Protein AF-A0A3B1E058-F1 (afdb_monomer)

Nearest PDB structures (foldseek):
  8opn-assembly1_C  TM=1.494E-01  e=8.399E+00  Human coronavirus HKU1

Sequence (102 aa):
MFSTLSKYYTGFFIEQAVGNNAFSYDERRNKRIYIPAVKIGGPEDLMEGRKVVFSEVYDGKEFNKAGLEKYIYFQKKDKHIFIFDNHNHAFFFGCVHWNWVN

pLDDT: mean 87.05, std 16.49, range [37.22, 97.88]

Foldseek 3Di:
DVVVQQVVQVKDKDQDLDDQLVACCVLDPDRIAIRAGADEDDPVPWDWDDTFRHWHDDPSDIDTDTGTNHWYWDDDVPDTDTGDPPPPPCVCCCVVVPVPPD

Solvent-accessible surface area (backbone atoms only — not comparable to full-atom values): 6077 Å² total; per-residue (Å²): 108,66,79,58,48,46,70,75,27,66,52,49,71,46,62,57,74,49,79,76,39,36,47,47,33,90,80,36,87,72,60,58,24,42,46,47,20,53,43,82,48,56,82,88,67,67,44,82,29,85,54,41,48,34,52,42,59,55,93,93,40,77,48,76,36,57,42,55,50,46,27,32,31,42,73,60,90,94,41,83,46,76,50,69,89,86,46,71,57,62,52,47,51,40,61,74,73,42,79,86,81,125

Structure (mmCIF, N/CA/C/O backbone):
data_AF-A0A3B1E058-F1
#
_entry.id   AF-A0A3B1E058-F1
#
loop_
_atom_site.group_PDB
_atom_site.id
_atom_site.type_symbol
_atom_site.label_atom_id
_atom_site.label_alt_id
_atom_site.label_comp_id
_atom_site.label_asym_id
_atom_site.label_entity_id
_atom_site.label_seq_id
_atom_site.pdbx_PDB_ins_code
_atom_site.Cartn_x
_atom_site.Cartn_y
_atom_site.Cartn_z
_atom_site.occupancy
_atom_site.B_iso_or_equiv
_atom_site.auth_seq_id
_atom_site.auth_comp_id
_atom_site.auth_asym_id
_atom_site.auth_atom_id
_atom_site.pdbx_PDB_model_num
ATOM 1 N N . MET A 1 1 ? -15.059 -3.822 13.602 1.00 85.19 1 MET A N 1
ATOM 2 C CA . MET A 1 1 ? -14.290 -3.307 12.447 1.00 85.19 1 MET A CA 1
ATOM 3 C C . MET A 1 1 ? -12.796 -3.601 12.575 1.00 85.19 1 MET A C 1
ATOM 5 O O . MET A 1 1 ? -12.288 -4.348 11.750 1.00 85.19 1 MET A O 1
ATOM 9 N N . PHE A 1 2 ? -12.097 -3.107 13.610 1.00 90.75 2 PHE A N 1
ATOM 10 C CA . PHE A 1 2 ? -10.655 -3.371 13.786 1.00 90.75 2 PHE A CA 1
ATOM 11 C C . PHE A 1 2 ? -10.268 -4.853 13.703 1.00 90.75 2 PHE A C 1
ATOM 13 O O . PHE A 1 2 ? -9.359 -5.192 12.962 1.00 90.75 2 PHE A O 1
ATOM 20 N N . SER A 1 3 ? -10.994 -5.737 14.396 1.00 90.50 3 SER A N 1
ATOM 21 C CA . SER A 1 3 ? -10.743 -7.188 14.383 1.00 90.50 3 SER A CA 1
ATOM 22 C C . SER A 1 3 ? -10.830 -7.829 12.996 1.00 90.50 3 SER A C 1
ATOM 24 O O . SER A 1 3 ? -10.247 -8.884 12.771 1.00 90.50 3 SER A O 1
ATOM 26 N N . THR A 1 4 ? -11.571 -7.221 12.069 1.00 93.00 4 THR A N 1
ATOM 27 C CA . THR A 1 4 ? -11.618 -7.639 10.667 1.00 93.00 4 THR A CA 1
ATOM 28 C C . THR A 1 4 ? -10.408 -7.088 9.920 1.00 93.00 4 THR A C 1
ATOM 30 O O . THR A 1 4 ? -9.710 -7.844 9.253 1.00 93.00 4 THR A O 1
ATOM 33 N N . LEU A 1 5 ? -10.115 -5.791 10.070 1.00 90.06 5 LEU A N 1
ATOM 34 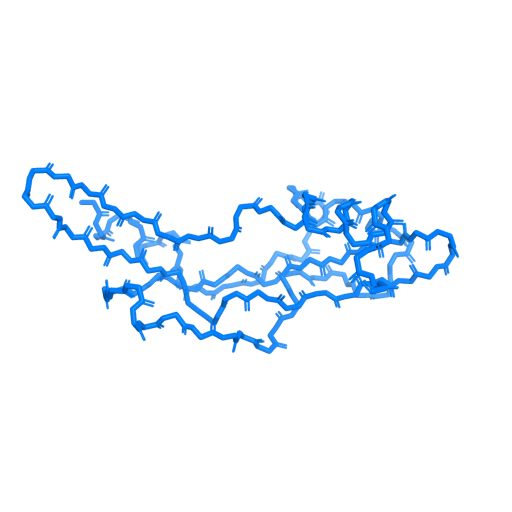C CA . LEU A 1 5 ? -8.970 -5.147 9.419 1.00 90.06 5 LEU A CA 1
ATOM 35 C C . LEU A 1 5 ? -7.642 -5.795 9.823 1.00 90.06 5 LEU A C 1
ATOM 37 O O . LEU A 1 5 ? -6.821 -6.071 8.959 1.00 90.06 5 LEU A O 1
ATOM 41 N N . SER A 1 6 ? -7.444 -6.100 11.105 1.00 93.06 6 SER A N 1
ATOM 42 C CA . SER A 1 6 ? -6.207 -6.703 11.610 1.00 93.06 6 SER A CA 1
ATOM 43 C C . SER A 1 6 ? -5.973 -8.135 11.127 1.00 93.06 6 SER A C 1
ATOM 45 O O . SER A 1 6 ? -4.836 -8.593 11.163 1.00 93.06 6 SER A O 1
ATOM 47 N N . LYS A 1 7 ? -7.007 -8.830 10.631 1.00 95.44 7 LYS A N 1
ATOM 48 C CA . LYS A 1 7 ? -6.857 -10.138 9.971 1.00 95.44 7 LYS A CA 1
ATOM 49 C C . LYS A 1 7 ? -6.327 -10.014 8.545 1.00 95.44 7 LYS A C 1
ATOM 51 O O . LYS A 1 7 ? -5.571 -10.875 8.114 1.00 95.44 7 LYS A O 1
ATOM 56 N N . TYR A 1 8 ? -6.725 -8.965 7.825 1.00 91.94 8 TYR A N 1
ATOM 57 C CA . TYR A 1 8 ? -6.325 -8.755 6.430 1.00 91.94 8 TYR A CA 1
ATOM 58 C C . TYR A 1 8 ? -5.049 -7.918 6.297 1.00 91.94 8 TYR A C 1
ATOM 60 O O . TYR A 1 8 ? -4.247 -8.166 5.407 1.00 91.94 8 TYR A O 1
ATOM 68 N N . TYR A 1 9 ? -4.827 -6.958 7.195 1.00 93.69 9 TYR A N 1
ATOM 69 C CA . TYR A 1 9 ? -3.686 -6.043 7.184 1.00 93.69 9 TYR A CA 1
ATOM 70 C C . TYR A 1 9 ? -2.722 -6.376 8.323 1.00 93.69 9 TYR A C 1
ATOM 72 O O . TYR A 1 9 ? -2.583 -5.630 9.292 1.00 93.69 9 TYR A O 1
ATOM 80 N N . THR A 1 10 ? -2.046 -7.517 8.203 1.00 96.31 10 THR A N 1
ATOM 81 C CA . THR A 1 10 ? -1.038 -7.998 9.167 1.00 96.31 10 THR A CA 1
ATOM 82 C C . THR A 1 10 ? 0.378 -7.513 8.858 1.00 96.31 10 THR A C 1
ATOM 84 O O . THR A 1 10 ? 1.270 -7.635 9.697 1.00 96.31 10 THR A O 1
ATOM 87 N N . GLY A 1 11 ? 0.583 -6.903 7.688 1.00 96.38 11 GLY A N 1
ATOM 88 C CA . GLY A 1 11 ? 1.902 -6.544 7.184 1.00 96.38 11 GLY A CA 1
ATOM 89 C C . GLY A 1 11 ? 2.478 -7.655 6.315 1.00 96.38 11 GLY A C 1
ATOM 90 O O . GLY A 1 11 ? 2.987 -8.640 6.841 1.00 96.38 11 GLY A O 1
ATOM 91 N N . PHE A 1 12 ? 2.431 -7.506 4.994 1.00 96.75 12 PHE A N 1
ATOM 92 C CA . PHE A 1 12 ? 2.884 -8.551 4.069 1.00 96.75 12 PHE A CA 1
ATOM 93 C C . PHE A 1 12 ? 3.373 -7.969 2.744 1.00 96.75 12 PHE A C 1
ATOM 95 O O . PHE A 1 12 ? 3.135 -6.802 2.439 1.00 96.75 12 PHE A O 1
ATOM 102 N N . PHE A 1 13 ? 4.084 -8.780 1.963 1.00 97.06 13 PHE A N 1
ATOM 103 C CA . PHE A 1 13 ? 4.486 -8.414 0.610 1.00 97.06 13 PHE A CA 1
ATOM 104 C C . PHE A 1 13 ? 3.519 -8.995 -0.415 1.00 97.06 13 PHE A C 1
ATOM 106 O O . PHE A 1 13 ? 3.095 -10.143 -0.301 1.00 97.06 13 PHE A O 1
ATOM 113 N N . ILE A 1 14 ? 3.214 -8.204 -1.437 1.00 95.81 14 ILE A N 1
ATOM 114 C CA . ILE A 1 14 ? 2.651 -8.691 -2.691 1.00 95.81 14 ILE A CA 1
ATOM 115 C C . ILE A 1 14 ? 3.827 -8.874 -3.643 1.00 95.81 14 ILE A C 1
ATOM 117 O O . ILE A 1 14 ? 4.523 -7.907 -3.948 1.00 95.81 14 ILE A O 1
ATOM 121 N N . GLU A 1 15 ? 4.057 -10.108 -4.081 1.00 97.50 15 GLU A N 1
ATOM 122 C CA . GLU A 1 15 ? 5.169 -10.463 -4.978 1.00 97.50 15 GLU A CA 1
ATOM 123 C C . GLU A 1 15 ? 4.699 -10.761 -6.406 1.00 97.50 15 GLU A C 1
ATOM 125 O O . GLU A 1 15 ? 5.462 -10.634 -7.358 1.00 97.50 15 GLU A O 1
ATOM 130 N N . GLN A 1 16 ? 3.424 -11.116 -6.569 1.00 96.94 16 GLN A N 1
ATOM 131 C CA . GLN A 1 16 ? 2.806 -11.360 -7.871 1.00 96.94 16 GLN A CA 1
ATOM 132 C C . GLN A 1 16 ? 2.411 -10.038 -8.535 1.00 96.94 16 GLN A C 1
ATOM 134 O O . GLN A 1 16 ? 2.152 -9.051 -7.842 1.00 96.94 16 GLN A O 1
ATOM 139 N N . ALA A 1 17 ? 2.319 -10.024 -9.864 1.00 96.06 17 ALA A N 1
ATOM 140 C CA . ALA A 1 17 ? 1.866 -8.882 -10.659 1.00 96.06 17 ALA A CA 1
ATOM 141 C C . ALA A 1 17 ? 0.344 -8.662 -10.527 1.00 96.06 17 ALA A C 1
ATOM 143 O O . ALA A 1 17 ? -0.421 -8.855 -11.466 1.00 96.06 17 ALA A O 1
ATOM 144 N N . VAL A 1 18 ? -0.111 -8.298 -9.327 1.00 92.50 18 VAL A N 1
ATOM 145 C CA . VAL A 1 18 ? -1.525 -8.074 -9.000 1.00 92.50 18 VAL A CA 1
ATOM 146 C C . VAL A 1 18 ? -1.710 -6.749 -8.271 1.00 92.50 18 VAL A C 1
ATOM 148 O O . VAL A 1 18 ? -0.823 -6.293 -7.541 1.00 92.50 18 VAL A O 1
ATOM 151 N N . GLY A 1 19 ? -2.875 -6.124 -8.458 1.00 88.50 19 GLY A N 1
ATOM 152 C CA . GLY A 1 19 ? -3.176 -4.811 -7.884 1.00 88.50 19 GLY A CA 1
ATOM 153 C C . GLY A 1 19 ? -2.083 -3.789 -8.213 1.00 88.50 19 GLY A C 1
ATOM 154 O O . GLY A 1 19 ? -1.603 -3.732 -9.342 1.00 88.50 19 GLY A O 1
ATOM 155 N N . ASN A 1 20 ? -1.625 -3.042 -7.205 1.00 87.56 20 ASN A N 1
ATOM 156 C CA . ASN A 1 20 ? -0.581 -2.027 -7.388 1.00 87.56 20 ASN A CA 1
ATOM 157 C C . ASN A 1 20 ? 0.810 -2.600 -7.690 1.00 87.56 20 ASN A C 1
ATOM 159 O O . ASN A 1 20 ? 1.704 -1.847 -8.057 1.00 87.56 20 ASN A O 1
ATOM 163 N N . ASN A 1 21 ? 1.028 -3.909 -7.540 1.00 93.19 21 ASN A N 1
ATOM 164 C CA . ASN A 1 21 ? 2.297 -4.499 -7.950 1.00 93.19 21 ASN A CA 1
ATOM 165 C C . ASN A 1 21 ? 2.327 -4.775 -9.461 1.00 93.19 21 ASN A C 1
ATOM 167 O O . ASN A 1 21 ? 3.398 -5.026 -9.988 1.00 93.19 21 ASN A O 1
ATOM 171 N N . ALA A 1 22 ? 1.199 -4.732 -10.178 1.00 93.62 22 ALA A N 1
ATOM 172 C CA . ALA A 1 22 ? 1.174 -5.004 -11.618 1.00 93.62 22 ALA A CA 1
ATOM 173 C C . ALA A 1 22 ? 1.818 -3.888 -12.467 1.00 93.62 22 ALA A C 1
ATOM 175 O O . ALA A 1 22 ? 2.293 -4.157 -13.569 1.00 93.62 22 ALA A O 1
ATOM 176 N N . PHE A 1 23 ? 1.865 -2.654 -11.958 1.00 90.00 23 PHE A N 1
ATOM 177 C CA . PHE A 1 23 ? 2.415 -1.502 -12.677 1.00 90.00 23 PHE A CA 1
ATOM 178 C C . PHE A 1 23 ? 3.899 -1.682 -12.982 1.00 90.00 23 PHE A C 1
ATOM 180 O O . PHE A 1 23 ? 4.656 -2.110 -12.105 1.00 90.00 23 PHE A O 1
ATOM 187 N N . SER A 1 2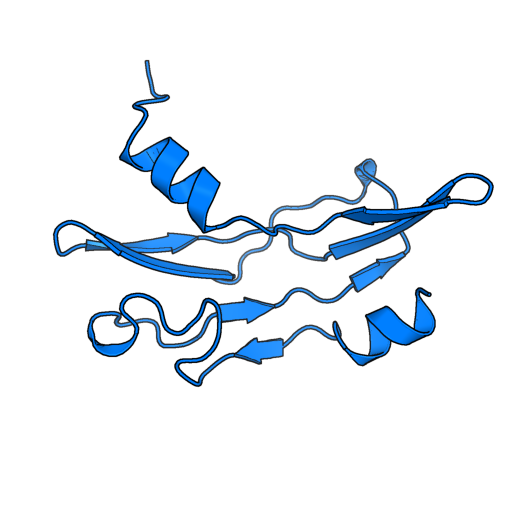4 ? 4.267 -1.473 -14.251 1.00 94.00 24 SER A N 1
ATOM 188 C CA . SER A 1 24 ? 5.587 -1.747 -14.836 1.00 94.00 24 SER A CA 1
ATOM 189 C C . SER A 1 24 ? 6.243 -3.038 -14.329 1.00 94.00 24 SER A C 1
ATOM 191 O O . SER A 1 24 ? 7.467 -3.104 -14.240 1.00 94.00 24 SER A O 1
ATOM 193 N N . TYR A 1 25 ? 5.466 -4.061 -13.931 1.00 96.00 25 TYR A N 1
ATOM 194 C CA . TYR A 1 25 ? 6.004 -5.167 -13.134 1.00 96.00 25 TYR A CA 1
ATOM 195 C C . TYR A 1 25 ? 7.179 -5.814 -13.836 1.00 96.00 25 TYR A C 1
ATOM 197 O O . TYR A 1 25 ? 8.208 -5.992 -13.199 1.00 96.00 25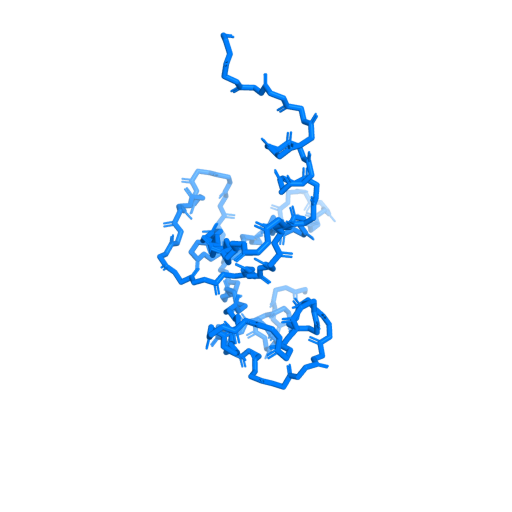 TYR A O 1
ATOM 205 N N . ASP A 1 26 ? 7.057 -6.094 -15.133 1.00 97.56 26 ASP A N 1
ATOM 206 C CA . ASP A 1 26 ? 8.089 -6.744 -15.939 1.00 97.56 26 ASP A CA 1
ATOM 207 C C . ASP A 1 26 ? 9.331 -5.865 -16.145 1.00 97.56 26 ASP A C 1
ATOM 209 O O . ASP A 1 26 ? 10.447 -6.384 -16.122 1.00 97.56 26 ASP A O 1
ATOM 213 N N . GLU A 1 27 ? 9.162 -4.545 -16.216 1.00 96.75 27 GLU A N 1
ATOM 214 C CA . GLU A 1 27 ? 10.238 -3.567 -16.423 1.00 96.75 27 GLU A CA 1
ATOM 215 C C . GLU A 1 27 ? 11.026 -3.254 -15.137 1.00 96.75 27 GLU A C 1
ATOM 217 O O . GLU A 1 27 ? 12.207 -2.909 -15.190 1.00 96.75 27 GLU A O 1
ATOM 222 N N . ARG A 1 28 ? 10.395 -3.391 -13.963 1.00 96.31 28 ARG A N 1
ATOM 223 C CA . ARG A 1 28 ? 11.006 -3.092 -12.657 1.00 96.31 28 ARG A CA 1
ATOM 224 C C . ARG A 1 28 ? 12.014 -4.158 -12.235 1.00 96.31 28 ARG A C 1
ATOM 226 O O . ARG A 1 28 ? 11.798 -5.355 -12.416 1.00 96.31 28 ARG A O 1
ATOM 233 N N . ARG A 1 29 ? 13.086 -3.743 -11.567 1.00 97.56 29 ARG A N 1
ATOM 234 C CA . ARG A 1 29 ? 14.003 -4.605 -10.809 1.00 97.56 29 ARG A CA 1
ATOM 235 C C . ARG A 1 29 ? 13.380 -5.035 -9.485 1.00 97.56 29 ARG A C 1
ATOM 237 O O . ARG A 1 29 ? 13.472 -6.205 -9.123 1.00 97.56 29 ARG A O 1
ATOM 244 N N . ASN A 1 30 ? 12.735 -4.124 -8.754 1.00 97.38 30 ASN A N 1
ATOM 245 C CA . ASN A 1 30 ? 11.965 -4.493 -7.570 1.00 97.38 30 ASN A CA 1
ATOM 246 C C . ASN A 1 30 ? 10.677 -5.212 -7.998 1.00 97.38 30 ASN A C 1
ATOM 248 O O . ASN A 1 30 ? 9.863 -4.630 -8.696 1.00 97.38 30 ASN A O 1
ATOM 252 N N . LYS A 1 31 ? 10.439 -6.452 -7.567 1.00 97.69 31 LYS A N 1
ATOM 253 C CA . LYS A 1 31 ? 9.232 -7.223 -7.948 1.00 97.69 31 LYS A CA 1
ATOM 254 C C . LYS A 1 31 ? 8.205 -7.356 -6.823 1.00 97.69 31 LYS A C 1
ATOM 256 O O . LYS A 1 31 ? 7.262 -8.134 -6.923 1.00 97.69 31 LYS A O 1
ATOM 261 N N . ARG A 1 32 ? 8.374 -6.622 -5.724 1.00 97.25 32 ARG A N 1
ATOM 262 C CA . ARG A 1 32 ? 7.457 -6.709 -4.587 1.00 97.25 32 ARG A CA 1
ATOM 263 C C . ARG A 1 32 ? 7.165 -5.359 -3.975 1.00 97.25 32 ARG A C 1
ATOM 265 O O . ARG A 1 32 ? 8.042 -4.504 -3.875 1.00 97.25 32 ARG A O 1
ATOM 272 N N . ILE A 1 33 ? 5.949 -5.209 -3.485 1.00 95.88 33 ILE A N 1
ATOM 273 C CA . ILE A 1 33 ? 5.544 -4.057 -2.685 1.00 95.88 33 ILE A CA 1
ATOM 274 C C . ILE A 1 33 ? 5.018 -4.536 -1.342 1.00 95.88 33 ILE A C 1
ATOM 276 O O . ILE A 1 33 ? 4.487 -5.639 -1.218 1.00 95.88 33 ILE A O 1
ATOM 280 N N . TYR A 1 34 ? 5.202 -3.717 -0.321 1.00 96.12 34 TYR A N 1
ATOM 281 C CA . TYR A 1 34 ? 4.754 -4.000 1.027 1.00 96.12 34 TYR A CA 1
ATOM 282 C C . TYR A 1 34 ? 3.393 -3.364 1.289 1.00 96.12 34 TYR A C 1
ATOM 284 O O . TYR A 1 34 ? 3.171 -2.200 0.970 1.00 96.12 34 TYR A O 1
ATOM 292 N N . ILE A 1 35 ? 2.512 -4.119 1.934 1.00 94.50 35 ILE A N 1
ATOM 293 C CA . ILE A 1 35 ? 1.258 -3.635 2.495 1.00 94.50 35 ILE A CA 1
ATOM 294 C C . ILE A 1 35 ? 1.457 -3.497 4.007 1.00 94.50 35 ILE A C 1
ATOM 296 O O . ILE A 1 35 ? 1.673 -4.512 4.675 1.00 94.50 35 ILE A O 1
ATOM 300 N N . PRO A 1 36 ? 1.422 -2.274 4.566 1.00 95.62 36 PRO A N 1
ATOM 301 C CA . PRO A 1 36 ? 1.511 -2.037 6.000 1.00 95.62 36 PRO A CA 1
ATOM 302 C C . PRO A 1 36 ? 0.458 -2.776 6.824 1.00 95.62 36 PRO A C 1
ATOM 304 O O . PRO A 1 36 ? -0.674 -3.005 6.401 1.00 95.62 36 PRO A O 1
ATOM 307 N N . ALA A 1 37 ? 0.846 -3.130 8.049 1.00 96.81 37 ALA A N 1
ATOM 308 C CA . ALA A 1 37 ? -0.098 -3.663 9.021 1.00 96.81 37 ALA A CA 1
ATOM 309 C C . ALA A 1 37 ? -0.960 -2.533 9.592 1.00 96.81 37 ALA A C 1
ATOM 311 O O . ALA A 1 37 ? -0.488 -1.400 9.696 1.00 96.81 37 ALA A O 1
ATOM 312 N N . VAL A 1 38 ? -2.170 -2.844 10.047 1.00 96.75 38 VAL A N 1
ATOM 313 C CA . VAL A 1 38 ? -3.011 -1.886 10.775 1.00 96.75 38 VAL A CA 1
ATOM 314 C C . VAL A 1 38 ? -2.740 -1.932 12.282 1.00 96.75 38 VAL A C 1
ATOM 316 O O . VAL A 1 38 ? -2.563 -3.007 12.857 1.00 96.75 38 VAL A O 1
ATOM 319 N N . LYS A 1 39 ? -2.746 -0.769 12.940 1.00 97.19 39 LYS A N 1
ATOM 320 C CA . LYS A 1 39 ? -2.759 -0.635 14.406 1.00 97.19 39 LYS A CA 1
ATOM 321 C C . LYS A 1 39 ? -3.918 0.244 14.876 1.00 97.19 39 LYS A C 1
ATOM 323 O O . LYS A 1 39 ? -4.459 1.033 14.103 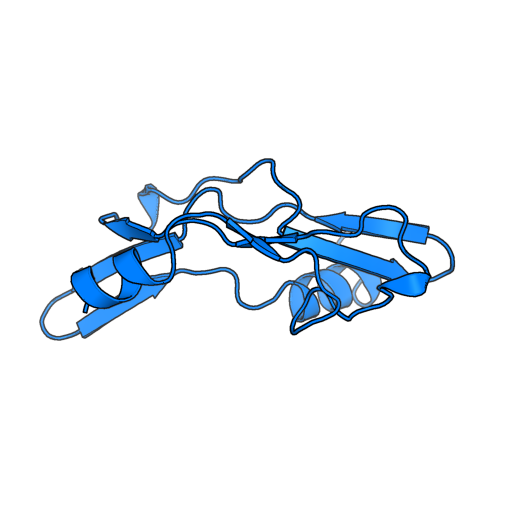1.00 97.19 39 LYS A O 1
ATOM 328 N N . ILE A 1 40 ? -4.283 0.107 16.150 1.00 97.88 40 ILE A N 1
ATOM 329 C CA . ILE A 1 40 ? -5.114 1.107 16.829 1.00 97.88 40 ILE A CA 1
ATOM 330 C C . ILE A 1 40 ? -4.214 2.298 17.174 1.00 97.88 40 ILE A C 1
ATOM 332 O O . ILE A 1 40 ? -3.119 2.083 17.688 1.00 97.88 40 ILE A O 1
ATOM 336 N N . GLY A 1 41 ? -4.659 3.517 16.878 1.00 96.44 41 GLY A N 1
ATOM 337 C CA . GLY A 1 41 ? -3.914 4.750 17.157 1.00 96.44 41 GLY A CA 1
ATOM 338 C C . GLY A 1 41 ? -4.610 5.984 16.588 1.00 96.44 41 GLY A C 1
ATOM 339 O O . GLY A 1 41 ? -5.705 5.861 16.043 1.00 96.44 41 GLY A O 1
ATOM 340 N N . GLY A 1 42 ? -3.989 7.155 16.677 1.00 96.38 42 GLY A N 1
ATOM 341 C CA . GLY A 1 42 ? -4.507 8.413 16.123 1.00 96.38 42 GLY A CA 1
ATOM 342 C C . GLY A 1 42 ? -3.642 9.005 15.000 1.00 96.38 42 GLY A C 1
ATOM 343 O O . GLY A 1 42 ? -2.649 8.411 14.590 1.00 96.38 42 GLY A O 1
ATOM 344 N N . PRO A 1 43 ? -3.996 10.170 14.436 1.00 94.81 43 PRO A N 1
ATOM 345 C CA . PRO A 1 43 ? -3.145 10.871 13.468 1.00 94.81 43 PRO A CA 1
ATOM 346 C C . PRO A 1 43 ? -1.718 11.159 13.974 1.00 94.81 43 PRO A C 1
ATOM 348 O O . PRO A 1 43 ? -0.779 11.182 13.189 1.00 94.81 43 PRO A O 1
ATOM 351 N N . GLU A 1 44 ? -1.546 11.343 15.280 1.00 96.25 44 GLU A N 1
ATOM 352 C CA . GLU A 1 44 ? -0.259 11.520 15.962 1.00 96.25 44 GLU A CA 1
ATOM 353 C C . GLU A 1 44 ? 0.660 10.292 15.883 1.00 96.25 44 GLU A C 1
ATOM 355 O O . GLU A 1 44 ? 1.867 10.404 16.070 1.00 96.25 44 GLU A O 1
ATOM 360 N N . ASP A 1 45 ? 0.094 9.123 15.582 1.00 96.31 45 ASP A N 1
ATOM 361 C CA . ASP A 1 45 ? 0.806 7.856 15.449 1.00 96.31 45 ASP A CA 1
ATOM 362 C C . ASP A 1 45 ? 1.352 7.597 14.035 1.00 96.31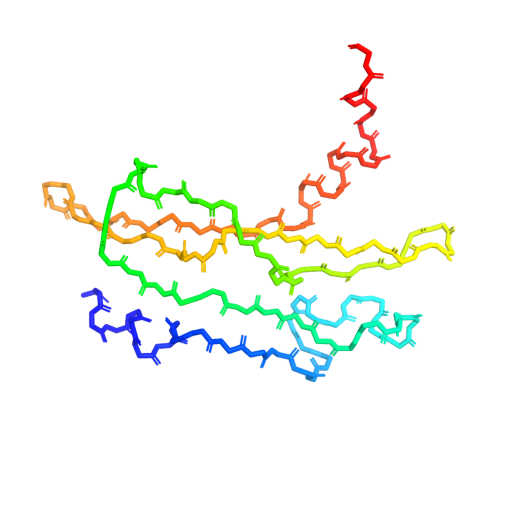 45 ASP A C 1
ATOM 364 O O . ASP A 1 45 ? 1.914 6.519 13.786 1.00 96.31 45 ASP A O 1
ATOM 368 N N . LEU A 1 46 ? 1.129 8.527 13.098 1.00 95.00 46 LEU A N 1
ATOM 369 C CA . LEU A 1 46 ? 1.579 8.413 11.714 1.00 95.00 46 LEU A CA 1
ATOM 370 C C . LEU A 1 46 ? 3.098 8.555 11.643 1.00 95.00 46 LEU A C 1
ATOM 372 O O . LEU A 1 46 ? 3.681 9.530 12.113 1.00 95.00 46 LEU A O 1
ATOM 376 N N . MET A 1 47 ? 3.733 7.571 11.016 1.00 95.88 47 MET A N 1
ATOM 377 C CA . MET A 1 47 ? 5.176 7.531 10.815 1.00 95.88 47 MET A CA 1
ATOM 378 C C . MET A 1 47 ? 5.492 7.046 9.407 1.00 95.88 47 MET A C 1
ATOM 380 O O . MET A 1 47 ? 4.816 6.155 8.880 1.00 95.88 47 MET A O 1
ATOM 384 N N . GLU A 1 48 ? 6.554 7.596 8.825 1.00 93.94 48 GLU A N 1
ATOM 385 C CA . GLU A 1 48 ? 7.110 7.112 7.567 1.00 93.94 48 GLU A CA 1
ATOM 386 C C . GLU A 1 48 ? 7.746 5.730 7.756 1.00 93.94 48 GLU A C 1
ATOM 388 O O . GLU A 1 48 ? 8.595 5.494 8.618 1.00 93.94 48 GLU A O 1
ATOM 393 N N . GLY A 1 49 ? 7.325 4.791 6.922 1.00 93.94 49 GLY A N 1
ATOM 394 C CA . GLY A 1 49 ? 7.903 3.469 6.803 1.00 93.94 49 GLY A CA 1
ATOM 395 C C . GLY A 1 49 ? 9.157 3.472 5.932 1.00 93.94 49 GLY A C 1
ATOM 396 O O . GLY A 1 49 ? 9.481 4.425 5.233 1.00 93.94 49 GLY A O 1
ATOM 397 N N . ARG A 1 50 ? 9.871 2.344 5.947 1.00 95.31 50 ARG A N 1
ATOM 398 C CA . ARG A 1 50 ? 11.098 2.145 5.147 1.00 95.31 50 ARG A CA 1
ATOM 399 C C . ARG A 1 50 ? 10.930 1.162 3.993 1.00 95.31 50 ARG A C 1
ATOM 401 O O . ARG A 1 50 ? 11.830 0.999 3.177 1.00 95.31 50 ARG A O 1
ATOM 408 N N . LYS A 1 51 ? 9.810 0.439 3.960 1.00 95.75 51 LYS A N 1
ATOM 409 C CA . LYS A 1 51 ? 9.551 -0.590 2.950 1.00 95.75 51 LYS A CA 1
ATOM 410 C C . LYS A 1 51 ? 8.930 0.053 1.721 1.00 95.75 51 LYS A C 1
ATOM 412 O O . LYS A 1 51 ? 8.085 0.931 1.849 1.00 95.75 51 LYS A O 1
ATOM 417 N N . VAL A 1 52 ? 9.328 -0.428 0.548 1.00 94.69 52 VAL A N 1
ATOM 418 C CA . VAL A 1 52 ? 8.746 -0.007 -0.726 1.00 94.69 52 VAL A CA 1
ATOM 419 C C . VAL A 1 52 ? 7.294 -0.468 -0.772 1.00 94.69 52 VAL A C 1
ATOM 421 O O . VAL A 1 52 ? 7.030 -1.667 -0.754 1.00 94.69 52 VAL A O 1
ATOM 424 N N . VAL A 1 53 ? 6.365 0.478 -0.805 1.00 93.19 53 VAL A N 1
ATOM 425 C CA . VAL A 1 53 ? 4.914 0.243 -0.906 1.00 93.19 53 VAL A CA 1
ATOM 426 C C . VAL A 1 53 ? 4.394 0.509 -2.322 1.00 93.19 53 VAL A C 1
ATOM 428 O O . VAL A 1 53 ? 3.263 0.153 -2.647 1.00 93.19 53 VAL A O 1
ATOM 431 N N . PHE A 1 54 ? 5.229 1.115 -3.172 1.00 92.19 54 PHE A N 1
ATOM 432 C CA . PHE A 1 54 ? 4.985 1.303 -4.595 1.00 92.19 54 PHE A CA 1
ATOM 433 C C . PHE A 1 54 ? 6.270 1.467 -5.375 1.00 92.19 54 PHE A C 1
ATOM 435 O O . PHE A 1 54 ? 7.276 1.966 -4.869 1.00 92.19 54 PHE A O 1
ATOM 442 N N . SER A 1 55 ? 6.209 1.026 -6.617 1.00 92.62 55 SER A N 1
ATOM 443 C CA . SER A 1 55 ? 7.343 0.920 -7.500 1.00 92.62 55 SER A CA 1
ATOM 444 C C . SER A 1 55 ? 6.818 1.050 -8.925 1.00 92.62 55 SER A C 1
ATOM 446 O O . SER A 1 55 ? 5.889 0.328 -9.275 1.00 92.62 55 SER A O 1
ATOM 448 N N . GLU A 1 56 ? 7.385 1.965 -9.708 1.00 92.19 56 GLU A N 1
ATOM 449 C CA . GLU A 1 56 ? 6.974 2.239 -11.092 1.00 92.19 56 GLU A CA 1
ATOM 450 C C . GLU A 1 56 ? 8.186 2.560 -11.967 1.00 92.19 56 GLU A C 1
ATOM 452 O O . GLU A 1 56 ? 9.160 3.127 -11.464 1.00 92.19 56 GLU A O 1
ATOM 457 N N . VAL A 1 57 ? 8.139 2.220 -13.259 1.00 93.50 57 VAL A N 1
ATOM 458 C CA . VAL A 1 57 ? 9.111 2.723 -14.242 1.00 93.50 57 VAL A CA 1
ATOM 459 C C . VAL A 1 57 ? 8.497 3.890 -14.994 1.00 93.50 57 VAL A C 1
ATOM 461 O O . VAL A 1 57 ? 7.437 3.778 -15.593 1.00 93.50 57 VAL A O 1
ATOM 464 N N . TYR A 1 58 ? 9.193 5.019 -14.989 1.00 88.81 58 TYR A N 1
ATOM 465 C CA . TYR A 1 58 ? 8.818 6.192 -15.763 1.00 88.81 58 TYR A CA 1
ATOM 466 C C . TYR A 1 58 ? 10.066 6.780 -16.399 1.00 88.81 58 TYR A C 1
ATOM 468 O O . TYR A 1 58 ? 11.086 6.938 -15.727 1.00 88.81 58 TYR A O 1
ATOM 476 N N . ASP A 1 59 ? 9.991 7.072 -17.697 1.00 91.81 59 ASP A N 1
ATOM 477 C CA . ASP A 1 59 ? 11.120 7.587 -18.482 1.00 91.81 59 ASP A CA 1
ATOM 478 C C . ASP A 1 59 ? 12.397 6.729 -18.325 1.00 91.81 59 ASP A C 1
ATOM 480 O O . ASP A 1 59 ? 13.496 7.208 -18.052 1.00 91.81 59 ASP A O 1
ATOM 484 N N . GLY A 1 60 ? 12.227 5.400 -18.376 1.00 92.50 60 GLY A N 1
ATOM 485 C CA . GLY A 1 60 ? 13.318 4.427 -18.239 1.00 92.50 60 GLY A CA 1
ATOM 486 C C . GLY A 1 60 ? 13.937 4.321 -16.838 1.00 92.50 60 GLY A C 1
ATOM 487 O O . GLY A 1 60 ? 14.876 3.546 -16.643 1.00 92.50 60 GLY A O 1
ATOM 488 N N . LYS A 1 61 ? 13.425 5.060 -15.846 1.00 94.56 61 LYS A N 1
ATOM 489 C CA . LYS A 1 61 ? 13.906 5.035 -14.462 1.00 94.56 61 LYS A CA 1
ATOM 490 C C . LYS A 1 61 ? 12.880 4.411 -13.529 1.00 94.56 61 LYS A C 1
ATOM 492 O O . LYS A 1 61 ? 11.714 4.787 -13.513 1.00 94.56 61 LYS A O 1
ATOM 497 N N . GLU A 1 62 ? 13.345 3.491 -12.692 1.00 94.56 62 GLU A N 1
ATOM 498 C CA . GLU A 1 62 ? 12.533 2.909 -11.628 1.00 94.56 62 GLU A CA 1
ATOM 499 C C . GLU A 1 62 ? 12.485 3.826 -10.400 1.00 94.56 62 GLU A C 1
ATOM 501 O O . GLU A 1 62 ? 13.516 4.250 -9.866 1.00 94.56 62 GLU A O 1
ATOM 506 N N . PHE A 1 63 ? 11.275 4.088 -9.919 1.00 92.00 63 PHE A N 1
ATOM 507 C CA . PHE A 1 63 ? 10.997 4.874 -8.728 1.00 92.00 63 PHE A CA 1
ATOM 508 C C . PHE A 1 63 ? 10.376 3.988 -7.663 1.00 92.00 63 PHE A C 1
ATOM 510 O O . PHE A 1 63 ? 9.259 3.513 -7.817 1.00 92.00 63 PHE A O 1
ATOM 517 N N . ASN A 1 64 ? 11.083 3.824 -6.549 1.00 93.25 64 ASN A N 1
ATOM 518 C CA . ASN A 1 64 ? 10.598 3.105 -5.378 1.00 93.25 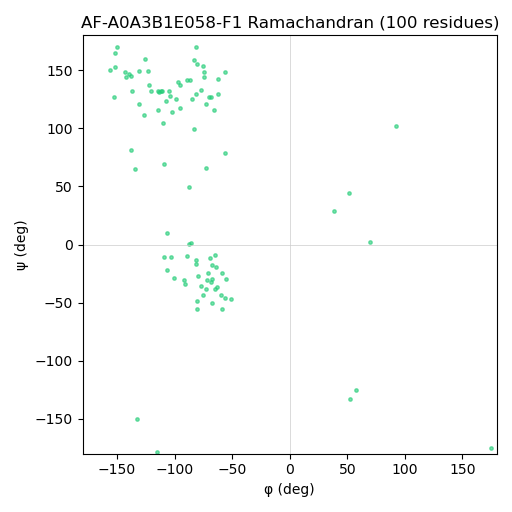64 ASN A CA 1
ATOM 519 C C . ASN A 1 64 ? 10.200 4.106 -4.289 1.00 93.25 64 ASN A C 1
ATOM 521 O O . ASN A 1 64 ? 10.987 4.987 -3.936 1.00 93.25 64 ASN A O 1
ATOM 525 N N . LYS A 1 65 ? 8.981 3.980 -3.761 1.00 90.88 65 LYS A N 1
ATOM 526 C CA . LYS A 1 65 ? 8.434 4.863 -2.726 1.00 90.88 65 LYS A CA 1
ATOM 527 C C . LYS A 1 65 ? 8.077 4.076 -1.475 1.00 90.88 65 LYS A C 1
ATOM 529 O O . LYS A 1 65 ? 7.435 3.026 -1.548 1.00 90.88 65 LYS A O 1
ATOM 534 N N . ALA A 1 66 ? 8.515 4.595 -0.333 1.00 91.88 66 ALA A N 1
ATOM 535 C CA . ALA A 1 66 ? 7.986 4.196 0.958 1.00 91.88 66 ALA A CA 1
ATOM 536 C C . ALA A 1 66 ? 6.694 4.974 1.256 1.00 91.88 66 ALA A C 1
ATOM 538 O O . ALA A 1 66 ? 6.441 6.015 0.654 1.00 91.88 66 ALA A O 1
ATOM 539 N N . GLY A 1 67 ? 5.879 4.433 2.154 1.00 90.50 67 GLY A N 1
ATOM 540 C CA . GLY A 1 67 ? 4.649 5.055 2.650 1.00 90.50 67 GLY A CA 1
ATOM 541 C C . GLY A 1 67 ? 4.620 4.956 4.165 1.00 90.50 67 GLY A C 1
ATOM 542 O O . GLY A 1 67 ? 5.673 4.894 4.788 1.00 90.50 67 GLY A O 1
ATOM 543 N N . LEU A 1 68 ? 3.442 4.873 4.765 1.00 94.50 68 LEU A N 1
ATOM 544 C CA . LEU A 1 68 ? 3.262 4.708 6.199 1.00 94.50 68 LEU A CA 1
ATOM 545 C C . LEU A 1 68 ? 3.868 3.397 6.703 1.00 94.50 68 LEU A C 1
ATOM 547 O O . LEU A 1 68 ? 3.765 2.338 6.080 1.00 94.50 68 LEU A O 1
ATOM 551 N N . GLU A 1 69 ? 4.460 3.446 7.894 1.00 96.12 69 GLU A N 1
ATOM 552 C CA . GLU A 1 69 ? 4.957 2.249 8.574 1.00 96.12 69 GLU A CA 1
ATOM 553 C C . GLU A 1 69 ? 3.809 1.300 8.959 1.00 96.12 69 GLU A C 1
ATOM 555 O O . GLU A 1 69 ? 3.923 0.068 8.866 1.00 96.12 69 GLU A O 1
ATOM 560 N N . LYS A 1 70 ? 2.690 1.889 9.388 1.00 96.69 70 LYS A N 1
ATOM 561 C CA . LYS A 1 70 ? 1.457 1.219 9.801 1.00 96.69 70 LYS A CA 1
ATOM 562 C C . LYS A 1 70 ? 0.257 2.029 9.330 1.00 96.69 70 LYS A C 1
A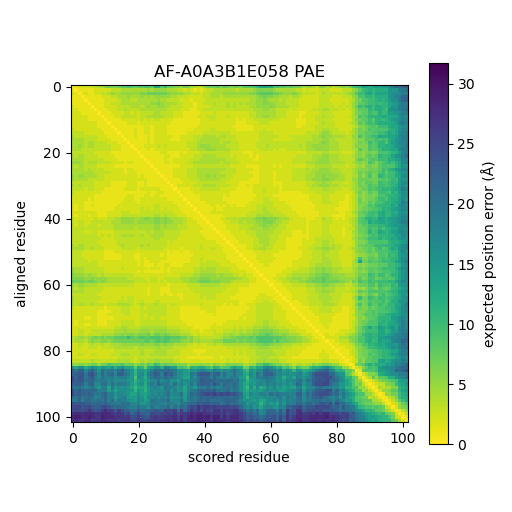TOM 564 O O . LYS A 1 70 ? 0.269 3.253 9.405 1.00 96.69 70 LYS A O 1
ATOM 569 N N . TYR A 1 71 ? -0.806 1.344 8.936 1.00 95.88 71 TYR A N 1
ATOM 570 C CA . TYR A 1 71 ? -2.113 1.977 8.808 1.00 95.88 71 TYR A CA 1
ATOM 571 C C . TYR A 1 71 ? -2.721 2.214 10.188 1.00 95.88 71 TYR A C 1
ATOM 573 O O . TYR A 1 71 ? -2.491 1.439 11.121 1.00 95.88 71 TYR A O 1
ATOM 581 N N . ILE A 1 72 ? -3.513 3.273 10.314 1.00 97.56 72 ILE A N 1
ATOM 582 C CA . ILE A 1 72 ? -4.088 3.694 11.590 1.00 97.56 72 ILE A CA 1
ATOM 583 C C . ILE A 1 72 ? -5.589 3.474 11.566 1.00 97.56 72 ILE A C 1
ATOM 585 O O . ILE A 1 72 ? -6.276 3.885 10.636 1.00 97.56 72 ILE A O 1
ATOM 589 N N . TYR A 1 73 ? -6.111 2.858 12.615 1.00 97.31 73 TYR A N 1
ATOM 590 C CA . TYR A 1 73 ? -7.537 2.758 12.859 1.00 97.31 73 TYR A CA 1
ATOM 591 C C . TYR A 1 73 ? -7.882 3.365 14.221 1.00 97.31 73 TYR A C 1
ATOM 593 O O . TYR A 1 73 ? -7.236 3.066 15.223 1.00 97.31 73 TYR A O 1
ATOM 601 N N . PHE A 1 74 ? -8.968 4.131 14.279 1.00 96.88 74 PHE A N 1
ATOM 602 C CA . PHE A 1 74 ? -9.593 4.546 15.534 1.00 96.88 74 PHE A CA 1
ATOM 603 C C . PHE A 1 74 ? -11.094 4.738 15.379 1.00 96.88 74 PHE A C 1
ATOM 605 O O . PHE A 1 74 ? -11.651 4.734 14.281 1.00 96.88 74 PHE A O 1
ATOM 612 N N . GLN A 1 75 ? -11.764 4.902 16.513 1.00 96.19 75 GLN A N 1
ATOM 613 C CA . GLN A 1 75 ? -13.173 5.243 16.563 1.00 96.19 75 GLN A CA 1
ATOM 614 C C . GLN A 1 75 ? -13.339 6.636 17.161 1.00 96.19 75 GLN A C 1
ATOM 616 O O . GLN A 1 75 ? -12.778 6.947 18.209 1.00 96.19 75 GLN A O 1
ATOM 621 N N . LYS A 1 76 ? -14.133 7.476 16.496 1.00 95.12 76 LYS A N 1
ATOM 622 C CA . LYS A 1 76 ? -14.522 8.794 16.997 1.00 95.12 76 LYS A CA 1
ATOM 623 C C . LYS A 1 76 ? -16.040 8.882 16.967 1.00 95.12 76 LYS A C 1
ATOM 625 O O . LYS A 1 76 ? -16.634 8.924 15.891 1.00 95.12 76 LYS A O 1
ATOM 630 N N . LYS A 1 77 ? -16.656 8.919 18.154 1.00 93.88 77 LYS A N 1
ATOM 631 C CA . LYS A 1 77 ? -18.110 8.771 18.338 1.00 93.88 77 LYS A CA 1
ATOM 632 C C . LYS A 1 77 ? -18.596 7.436 17.738 1.00 93.88 77 LYS A C 1
ATOM 634 O O . LYS A 1 77 ? -18.063 6.376 18.055 1.00 93.88 77 LYS A O 1
ATOM 639 N N . ASP A 1 78 ? -19.575 7.495 16.856 1.00 94.44 78 ASP A N 1
ATOM 640 C CA . ASP A 1 78 ? -20.184 6.403 16.101 1.00 94.44 78 ASP A CA 1
ATOM 641 C C . ASP A 1 78 ? -19.441 6.071 14.793 1.00 94.44 78 ASP A C 1
ATOM 643 O O . ASP A 1 78 ? -19.850 5.179 14.054 1.00 94.44 78 ASP A O 1
ATOM 647 N N . LYS A 1 79 ? -18.331 6.763 14.494 1.00 95.00 79 LYS A N 1
ATOM 648 C CA . LYS A 1 79 ? -17.599 6.608 13.232 1.00 95.00 79 LYS A CA 1
ATOM 649 C C . LYS A 1 79 ? -16.308 5.822 13.403 1.00 95.00 79 LYS A C 1
ATOM 651 O O . LYS A 1 79 ? -15.476 6.136 14.255 1.00 95.00 79 LYS A O 1
ATOM 656 N N . HIS A 1 80 ? -16.115 4.851 12.519 1.00 94.75 80 HIS A N 1
ATOM 657 C CA . HIS A 1 80 ? -14.841 4.173 12.313 1.00 94.75 80 HIS A CA 1
ATOM 658 C C . HIS A 1 80 ? -13.986 4.982 11.339 1.00 94.75 80 HIS A C 1
ATOM 660 O O . HIS A 1 80 ? -14.430 5.288 10.235 1.00 94.75 80 HIS A O 1
ATOM 666 N N . ILE A 1 81 ? -12.771 5.327 11.749 1.00 95.31 81 ILE A N 1
ATOM 667 C CA . ILE A 1 81 ? -11.817 6.081 10.941 1.00 95.31 81 ILE A CA 1
ATOM 668 C C . ILE A 1 81 ? -10.627 5.174 10.653 1.00 95.31 81 ILE A C 1
ATOM 670 O O . ILE A 1 81 ? -10.098 4.519 11.551 1.00 95.31 81 ILE A O 1
ATOM 674 N N . PHE A 1 82 ? -10.229 5.131 9.385 1.00 93.94 82 PHE A N 1
ATOM 675 C CA . PHE A 1 82 ? -9.093 4.362 8.902 1.00 93.94 82 PHE A CA 1
ATOM 676 C C . PHE A 1 82 ? -8.221 5.268 8.033 1.00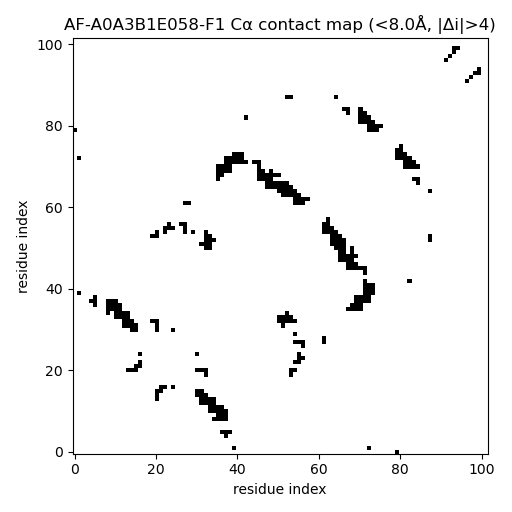 93.94 82 PHE A C 1
ATOM 678 O O . PHE A 1 82 ? -8.706 5.828 7.051 1.00 93.94 82 PHE A O 1
ATOM 685 N N . ILE A 1 83 ? -6.959 5.435 8.420 1.00 93.50 83 ILE A N 1
ATOM 686 C CA . ILE A 1 83 ? -5.959 6.217 7.695 1.00 93.50 83 ILE A CA 1
ATOM 687 C C . ILE A 1 83 ? -4.981 5.239 7.059 1.00 93.50 83 ILE A C 1
ATOM 689 O O . ILE A 1 83 ? -4.370 4.409 7.739 1.00 93.50 83 ILE A O 1
ATOM 693 N N . PHE A 1 84 ? -4.854 5.345 5.746 1.00 90.19 84 PHE A N 1
ATOM 694 C CA . PHE A 1 84 ? -4.024 4.488 4.923 1.00 90.19 84 PHE A CA 1
ATOM 695 C C . PHE A 1 84 ? -3.576 5.256 3.684 1.00 90.19 84 PHE A C 1
ATOM 697 O O . PHE A 1 84 ? -4.289 6.137 3.197 1.00 90.19 84 PHE A O 1
ATOM 704 N N . ASP A 1 85 ? -2.427 4.878 3.136 1.00 80.75 85 ASP A N 1
ATOM 705 C CA . ASP A 1 85 ? -1.971 5.433 1.867 1.00 80.75 85 ASP A CA 1
ATOM 706 C C . ASP A 1 85 ? -2.642 4.677 0.729 1.00 80.75 85 ASP A C 1
ATOM 708 O O . ASP A 1 85 ? -2.237 3.576 0.359 1.00 80.75 85 ASP A O 1
ATOM 712 N N . ASN A 1 86 ? -3.701 5.259 0.172 1.00 65.44 86 ASN A N 1
ATOM 713 C CA . ASN A 1 86 ? -4.382 4.679 -0.986 1.00 65.44 86 ASN A CA 1
ATOM 714 C C . ASN A 1 86 ? -3.672 4.996 -2.315 1.00 65.44 86 ASN A C 1
ATOM 716 O O . ASN A 1 86 ? -3.969 4.425 -3.363 1.00 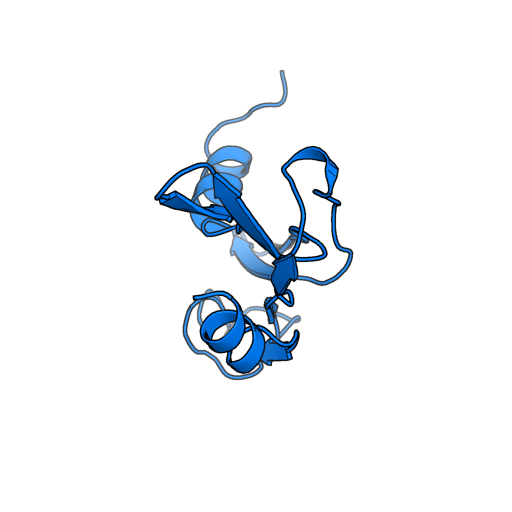65.44 86 ASN A O 1
ATOM 720 N N . HIS A 1 87 ? -2.785 5.988 -2.322 1.00 55.78 87 HIS A N 1
ATOM 721 C CA . HIS A 1 87 ? -2.484 6.712 -3.551 1.00 55.78 87 HIS A CA 1
ATOM 722 C C . HIS A 1 87 ? -1.002 6.926 -3.792 1.00 55.78 87 HIS A C 1
ATOM 724 O O . HIS A 1 87 ? -0.519 8.043 -3.952 1.00 55.78 87 HIS A O 1
ATOM 730 N N . ASN A 1 88 ? -0.306 5.812 -3.991 1.00 55.91 88 ASN A N 1
ATOM 731 C CA . ASN A 1 88 ? 0.961 5.881 -4.698 1.00 55.91 88 ASN A CA 1
ATOM 732 C C . ASN A 1 88 ? 0.828 6.313 -6.175 1.00 55.91 88 ASN A C 1
ATOM 734 O O . ASN A 1 88 ? 1.832 6.661 -6.782 1.00 55.91 88 ASN A O 1
ATOM 738 N N . HIS A 1 89 ? -0.391 6.407 -6.729 1.00 51.94 89 HIS A N 1
ATOM 739 C CA . HIS A 1 89 ? -0.625 7.040 -8.032 1.00 51.94 89 HIS A CA 1
ATOM 740 C C . HIS A 1 89 ? -0.687 8.571 -7.950 1.00 51.94 89 HIS A C 1
ATOM 742 O O . HIS A 1 89 ? 0.104 9.228 -8.616 1.00 51.94 89 HIS A O 1
ATOM 748 N N . ALA A 1 90 ? -1.554 9.177 -7.128 1.00 51.28 90 ALA A N 1
ATOM 749 C CA . ALA A 1 90 ? -1.661 10.644 -7.114 1.00 51.28 90 ALA A CA 1
ATOM 750 C C . ALA A 1 90 ? -0.417 11.353 -6.568 1.00 51.28 90 ALA A C 1
ATOM 752 O O . ALA A 1 90 ? -0.124 12.453 -7.018 1.00 51.28 90 ALA A O 1
ATOM 753 N N . PHE A 1 91 ? 0.342 10.739 -5.654 1.00 49.00 91 PHE A N 1
ATOM 754 C CA . PHE A 1 91 ? 1.618 11.318 -5.223 1.00 49.00 91 PHE A CA 1
ATOM 755 C C . PHE A 1 91 ? 2.706 11.190 -6.289 1.00 49.00 91 PHE A C 1
ATOM 757 O O . PHE A 1 91 ? 3.474 12.126 -6.476 1.00 49.00 91 PHE A O 1
ATOM 764 N N . PHE A 1 92 ? 2.771 10.071 -7.018 1.00 52.88 92 PHE A N 1
ATOM 765 C CA . PHE A 1 92 ? 3.724 9.921 -8.116 1.00 52.88 92 PHE A CA 1
ATOM 766 C C . PHE A 1 92 ? 3.387 10.855 -9.284 1.00 52.88 92 PHE A C 1
ATOM 768 O O . PHE A 1 92 ? 4.242 11.633 -9.689 1.00 52.88 92 PHE A O 1
ATOM 775 N N . PHE A 1 93 ? 2.138 10.869 -9.764 1.00 53.28 93 PHE A N 1
ATOM 776 C CA . PHE A 1 93 ? 1.698 11.822 -10.787 1.00 53.28 93 PHE A CA 1
ATOM 777 C C . PHE A 1 93 ? 1.777 13.266 -10.281 1.00 53.28 93 PHE A C 1
ATOM 779 O O . PHE A 1 93 ? 2.188 14.144 -11.021 1.00 53.28 93 PHE A O 1
ATOM 786 N N . GLY A 1 94 ? 1.483 13.528 -9.010 1.00 51.50 94 GLY A N 1
ATOM 787 C CA . GLY A 1 94 ? 1.706 14.834 -8.397 1.00 51.50 94 GLY A CA 1
ATOM 788 C C . GLY A 1 94 ? 3.173 15.255 -8.471 1.00 51.50 94 GLY A C 1
ATOM 789 O O . GLY A 1 94 ? 3.467 16.289 -9.040 1.00 51.50 94 GLY A O 1
ATOM 790 N N . CYS A 1 95 ? 4.110 14.448 -7.974 1.00 56.06 95 CYS A N 1
ATOM 791 C CA . CYS A 1 95 ? 5.531 14.807 -7.949 1.00 56.06 95 CYS A CA 1
ATOM 792 C C . CYS A 1 95 ? 6.219 14.789 -9.324 1.00 56.06 95 CYS A C 1
ATOM 794 O O . CYS A 1 95 ? 7.185 15.519 -9.517 1.00 56.06 95 CYS A O 1
ATOM 796 N N . VAL A 1 96 ? 5.787 13.929 -10.249 1.00 56.00 96 VAL A N 1
ATOM 797 C CA . VAL A 1 96 ? 6.405 13.782 -11.580 1.00 56.00 96 VAL A CA 1
ATOM 798 C C . VAL A 1 96 ? 5.743 14.686 -12.620 1.00 56.00 96 VAL A C 1
ATOM 800 O O . VAL A 1 96 ? 6.413 15.140 -13.542 1.00 56.00 96 VAL A O 1
ATOM 803 N N . HIS A 1 97 ? 4.447 14.973 -12.483 1.00 48.44 97 HIS A N 1
ATOM 804 C CA . HIS A 1 97 ? 3.678 15.774 -13.443 1.00 48.44 97 HIS A CA 1
ATOM 805 C C . HIS A 1 97 ? 3.481 17.229 -12.983 1.00 48.44 97 HIS A C 1
ATOM 807 O O . HIS A 1 97 ? 3.416 18.132 -13.813 1.00 48.44 97 HIS A O 1
ATOM 813 N N . TRP A 1 98 ? 3.440 17.487 -11.672 1.00 47.50 98 TRP A N 1
ATOM 814 C CA . TRP A 1 98 ? 3.451 18.830 -11.092 1.00 47.50 98 TRP A CA 1
ATOM 815 C C . TRP A 1 98 ? 4.794 19.065 -10.388 1.00 47.50 98 TRP A C 1
ATOM 817 O O . TRP A 1 98 ? 5.033 18.572 -9.292 1.00 47.50 98 TRP A O 1
ATOM 827 N N . ASN A 1 99 ? 5.674 19.853 -11.002 1.00 50.03 99 ASN A N 1
ATOM 828 C CA . ASN A 1 99 ? 6.918 20.341 -10.398 1.00 50.03 99 ASN A CA 1
ATOM 829 C C . ASN A 1 99 ? 6.668 21.116 -9.077 1.00 50.03 99 ASN A C 1
ATOM 831 O O . ASN A 1 99 ? 6.709 22.342 -9.064 1.00 50.03 99 ASN A O 1
ATOM 835 N N . TRP A 1 100 ? 6.442 20.431 -7.952 1.00 44.12 100 TRP A N 1
ATOM 836 C CA . TRP A 1 100 ? 6.435 21.007 -6.597 1.00 44.12 100 TRP A CA 1
ATOM 837 C C . TRP A 1 100 ? 7.843 21.017 -5.995 1.00 44.12 100 TRP A C 1
ATOM 839 O O . TRP A 1 100 ? 8.073 20.579 -4.870 1.00 44.12 100 TRP A O 1
ATOM 849 N N . VAL A 1 101 ? 8.795 21.528 -6.773 1.00 42.66 101 VAL A N 1
ATOM 850 C CA . VAL A 1 101 ? 10.035 22.101 -6.251 1.00 42.66 101 VAL A CA 1
ATOM 851 C C . VAL A 1 101 ? 10.305 23.373 -7.051 1.00 42.66 101 VAL A C 1
ATOM 853 O O . VAL A 1 101 ? 11.033 23.366 -8.038 1.00 42.66 101 VAL A O 1
ATOM 856 N N . ASN A 1 102 ? 9.622 24.442 -6.651 1.00 37.22 102 ASN A N 1
ATOM 857 C CA . ASN A 1 102 ? 10.150 25.801 -6.626 1.00 37.22 102 ASN A CA 1
ATOM 858 C C . ASN A 1 102 ? 9.647 26.442 -5.337 1.00 37.22 102 ASN A C 1
ATOM 860 O O . ASN A 1 102 ? 8.412 26.424 -5.134 1.00 37.22 102 ASN A O 1
#

Organism: NCBI:txid652676

Radius of gyration: 15.2 Å; Cα contacts (8 Å, |Δi|>4): 174; chains: 1; bounding box: 34×37×37 Å

Secondary structure (DSSP, 8-state):
-HHHHHHH-S-EEE-SS-GGGSTTTTT-S---EEEPEEEE--GGG--EEEEEEEEEEETTEEEEEEEESEEEEEEETTEEEEE----HHHHHHHHHHS----

Mean predicted aligned error: 6.23 Å